Protein AF-A0A1I9GC03-F1 (afdb_monomer_lite)

Secondary structure (DSSP, 8-state):
----------------HHHHHHHHHHHHHHT-HHHHHHHHHHS-S-HHHHT-HHHHHHHHHHHHHTT-HHHHHHHHHHSPPPHHHHHHHHHHHHHHHHHHHHHHT-

Sequence (106 aa):
MEQQYQLSIQPESTFDSDQVACVCEVLHQSGDIDRLAEFIWAIPNREDLRRNESVLKAQAFICFHRQNFKELYRILETNQFSPENHAELQDLWLKAHYSEVIINLS

pLDDT: mean 82.93, std 15.65, range [39.12, 94.06]

Organism: Brugia malayi (NCBI:txid6279)

Structure (mmCIF, N/CA/C/O backbone):
data_AF-A0A1I9GC03-F1
#
_entry.id   AF-A0A1I9GC03-F1
#
loop_
_atom_site.group_PDB
_atom_site.id
_atom_site.type_symbol
_atom_site.label_atom_id
_atom_site.label_alt_id
_atom_site.label_comp_id
_atom_site.label_asym_id
_atom_site.label_entity_id
_atom_site.label_seq_id
_atom_site.pdbx_PDB_ins_code
_atom_site.Cartn_x
_atom_site.Cartn_y
_atom_site.Cartn_z
_atom_site.occupancy
_atom_site.B_iso_or_equiv
_atom_site.auth_seq_id
_atom_site.auth_comp_id
_atom_site.auth_asym_id
_atom_site.auth_atom_id
_atom_site.pdbx_PDB_model_num
ATOM 1 N N . MET A 1 1 ? 15.935 -44.754 -30.137 1.00 42.78 1 MET A N 1
ATOM 2 C CA . MET A 1 1 ? 16.571 -43.464 -29.823 1.00 42.78 1 MET A CA 1
ATOM 3 C C . MET A 1 1 ? 15.495 -42.583 -29.246 1.00 42.78 1 MET A C 1
ATOM 5 O O . MET A 1 1 ? 14.627 -42.112 -29.967 1.00 42.78 1 MET A O 1
ATOM 9 N N . GLU A 1 2 ? 15.485 -42.538 -27.923 1.00 42.09 2 GLU A N 1
ATOM 10 C CA . GLU A 1 2 ? 14.639 -41.667 -27.126 1.00 42.09 2 GLU A CA 1
ATOM 11 C C . GLU A 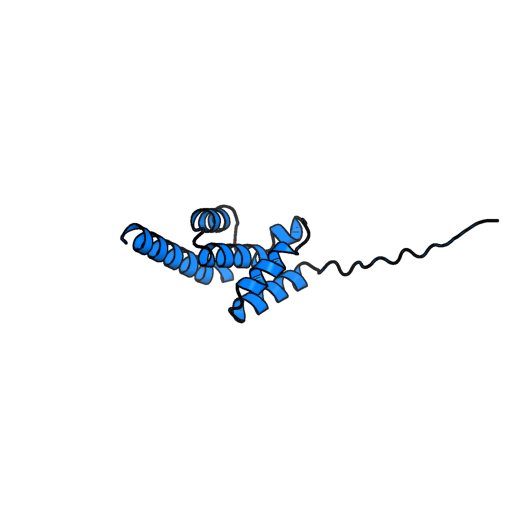1 2 ? 15.017 -40.217 -27.411 1.00 42.09 2 GLU 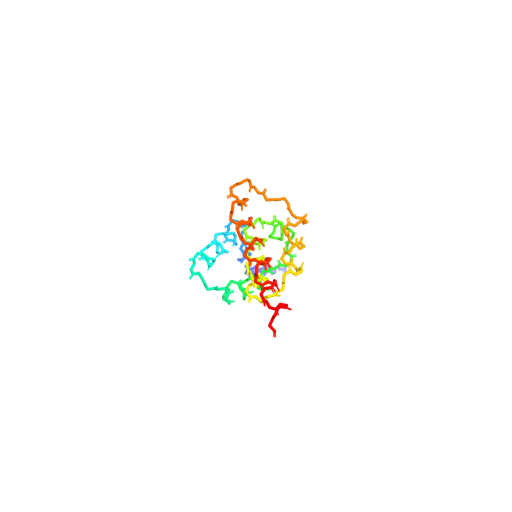A C 1
ATOM 13 O O . GLU A 1 2 ? 16.202 -39.896 -27.421 1.00 42.09 2 GLU A O 1
ATOM 18 N N . GLN A 1 3 ? 14.020 -39.362 -27.620 1.00 39.12 3 GLN A N 1
ATOM 19 C CA . GLN A 1 3 ? 14.054 -37.974 -27.167 1.00 39.12 3 GLN A CA 1
ATOM 20 C C . GLN A 1 3 ? 12.620 -37.436 -27.170 1.00 39.12 3 GLN A C 1
ATOM 22 O O . GLN A 1 3 ? 12.109 -36.906 -28.153 1.00 39.12 3 GLN A O 1
ATOM 27 N N . GLN A 1 4 ? 11.958 -37.642 -26.028 1.00 41.81 4 GLN A N 1
ATOM 28 C CA . GLN A 1 4 ? 10.797 -36.875 -25.595 1.00 41.81 4 GLN A CA 1
ATOM 29 C C . GLN A 1 4 ? 11.198 -35.399 -25.518 1.00 41.81 4 GLN A C 1
ATOM 31 O O . GLN A 1 4 ? 11.916 -35.006 -24.602 1.00 41.81 4 GLN A O 1
ATOM 36 N N . TYR A 1 5 ? 10.706 -34.568 -26.434 1.00 47.53 5 TYR A N 1
ATOM 37 C CA . TYR A 1 5 ? 10.568 -33.142 -26.150 1.00 47.53 5 TYR A CA 1
ATOM 38 C C . TYR A 1 5 ? 9.211 -32.939 -25.491 1.00 47.53 5 TYR A C 1
ATOM 40 O O . TYR A 1 5 ? 8.185 -32.703 -26.127 1.00 47.53 5 TYR A O 1
ATOM 48 N N . GLN A 1 6 ? 9.213 -33.129 -24.178 1.00 42.34 6 GLN A N 1
ATOM 49 C CA . GLN A 1 6 ? 8.120 -32.746 -23.310 1.00 42.34 6 GLN A CA 1
ATOM 50 C C . GLN A 1 6 ? 8.131 -31.215 -23.271 1.00 42.34 6 GLN A C 1
ATOM 52 O O . GLN A 1 6 ? 8.893 -30.615 -22.520 1.00 42.34 6 GLN A O 1
ATOM 57 N N . LEU A 1 7 ? 7.355 -30.582 -24.157 1.00 41.12 7 LEU A N 1
ATOM 58 C CA . LEU A 1 7 ? 7.053 -29.157 -24.062 1.00 41.12 7 LEU A CA 1
ATOM 59 C C . LEU A 1 7 ? 6.297 -28.962 -22.749 1.00 41.12 7 LEU A C 1
ATOM 61 O O . LEU A 1 7 ? 5.107 -29.254 -22.640 1.00 41.12 7 LEU A O 1
ATOM 65 N N . SER A 1 8 ? 7.036 -28.557 -21.724 1.00 40.56 8 SER A N 1
ATOM 66 C CA . SER A 1 8 ? 6.512 -28.128 -20.442 1.00 40.56 8 SER A CA 1
ATOM 67 C C . SER A 1 8 ? 5.502 -27.017 -20.703 1.00 40.56 8 SER A C 1
ATOM 69 O O . SER A 1 8 ? 5.858 -25.920 -21.125 1.00 40.56 8 SER A O 1
ATOM 71 N N . ILE A 1 9 ? 4.227 -27.312 -20.457 1.00 52.41 9 ILE A N 1
ATOM 72 C CA . ILE A 1 9 ? 3.195 -26.297 -20.286 1.00 52.41 9 ILE A CA 1
ATOM 73 C C . ILE A 1 9 ? 3.653 -25.447 -19.098 1.00 52.41 9 ILE A C 1
ATOM 75 O O . ILE A 1 9 ? 3.557 -25.878 -17.952 1.00 52.41 9 ILE A O 1
ATOM 79 N N . GLN A 1 10 ? 4.221 -24.278 -19.372 1.00 49.31 10 GLN A N 1
ATOM 80 C CA . GLN A 1 10 ? 4.412 -23.235 -18.376 1.00 49.31 10 GLN A CA 1
ATOM 81 C C . GLN A 1 10 ? 3.133 -22.394 -18.388 1.00 49.31 10 GLN A C 1
ATOM 83 O O . GLN A 1 10 ? 2.892 -21.698 -19.375 1.00 49.31 10 GLN A O 1
ATOM 88 N N . PRO A 1 11 ? 2.291 -22.405 -17.343 1.00 48.78 11 PRO A N 1
ATOM 89 C CA . PRO A 1 11 ? 1.363 -21.310 -17.129 1.00 48.78 11 PRO A CA 1
ATOM 90 C C . PRO A 1 11 ? 2.156 -20.139 -16.525 1.00 48.78 11 PRO A C 1
ATOM 92 O O . PRO A 1 11 ? 1.913 -19.734 -15.394 1.00 48.78 11 PRO A O 1
ATOM 95 N N . GLU A 1 12 ? 3.143 -19.601 -17.247 1.00 49.41 12 GLU A N 1
ATOM 96 C CA . GLU A 1 12 ? 3.811 -18.351 -16.863 1.00 49.41 12 GLU A CA 1
ATOM 97 C C . GLU A 1 12 ? 2.962 -17.162 -17.323 1.00 49.41 12 GLU A C 1
ATOM 99 O O . GLU A 1 12 ? 3.376 -16.311 -18.100 1.00 49.41 12 GLU A O 1
ATOM 104 N N . SER A 1 13 ? 1.734 -17.078 -16.817 1.00 51.88 13 SER A N 1
ATOM 105 C CA . SER A 1 13 ? 1.073 -15.784 -16.660 1.00 51.88 13 SER A CA 1
ATOM 106 C C . SER A 1 13 ? 1.445 -15.236 -15.285 1.00 51.88 13 SER A C 1
ATOM 108 O O . SER A 1 13 ? 0.589 -14.991 -14.437 1.00 51.88 13 SER A O 1
ATOM 110 N N . THR A 1 14 ? 2.747 -15.115 -15.017 1.00 56.66 14 THR A N 1
ATOM 111 C CA . THR A 1 14 ? 3.214 -14.270 -13.923 1.00 56.66 14 THR A CA 1
ATOM 112 C C . THR A 1 14 ? 2.939 -12.842 -14.352 1.00 56.66 14 THR A C 1
ATOM 114 O O . THR A 1 14 ? 3.596 -12.354 -15.269 1.00 56.66 14 THR A O 1
ATOM 117 N N . PHE A 1 15 ? 1.940 -12.211 -13.734 1.00 60.19 15 PHE A N 1
ATOM 118 C CA . PHE A 1 15 ? 1.637 -10.801 -13.954 1.00 60.19 15 PHE A CA 1
ATOM 119 C C . PHE A 1 15 ? 2.927 -9.980 -13.904 1.00 60.19 15 PHE A C 1
ATOM 121 O O . PHE A 1 15 ? 3.747 -10.149 -12.994 1.00 60.19 15 PHE A O 1
ATOM 128 N N . ASP A 1 16 ? 3.110 -9.131 -14.907 1.00 80.44 16 ASP A N 1
ATOM 129 C CA . ASP A 1 16 ? 4.215 -8.186 -14.912 1.00 80.44 16 ASP A CA 1
ATOM 130 C C . ASP A 1 16 ? 3.988 -7.095 -13.852 1.00 80.44 16 ASP A C 1
ATOM 132 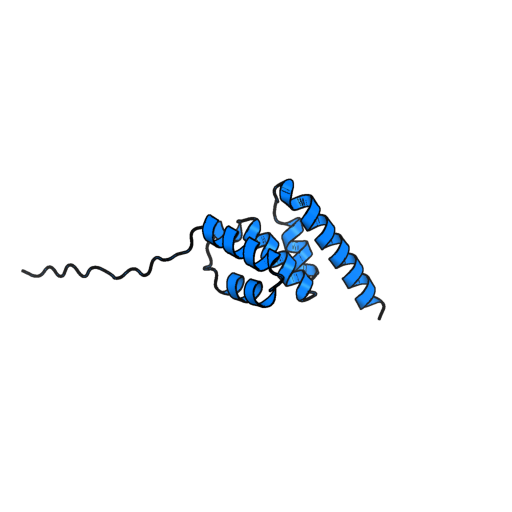O O . ASP A 1 16 ? 2.847 -6.838 -13.454 1.00 80.44 16 ASP A O 1
ATOM 136 N N . SER A 1 17 ? 5.062 -6.457 -13.381 1.00 81.38 17 SER A N 1
ATOM 137 C CA . SER A 1 17 ? 4.985 -5.432 -12.326 1.00 81.38 17 SER A CA 1
ATOM 138 C C . SER A 1 17 ? 4.015 -4.306 -12.690 1.00 81.38 17 SER A C 1
ATOM 140 O O . SER A 1 17 ? 3.206 -3.890 -11.858 1.00 81.38 17 SER A O 1
ATOM 142 N N . ASP A 1 18 ? 3.998 -3.910 -13.963 1.00 85.50 18 ASP A N 1
ATOM 143 C CA . ASP A 1 18 ? 3.098 -2.877 -14.476 1.00 85.50 18 ASP A CA 1
ATOM 144 C C . ASP A 1 18 ? 1.631 -3.330 -14.474 1.00 85.50 18 ASP A C 1
ATOM 146 O O . ASP A 1 18 ? 0.725 -2.549 -14.174 1.00 85.50 18 ASP A O 1
ATOM 150 N N . GLN A 1 19 ? 1.369 -4.613 -14.749 1.00 87.62 19 GLN A N 1
ATOM 151 C CA . GLN A 1 19 ? 0.014 -5.170 -14.704 1.00 87.62 19 GLN A CA 1
ATOM 152 C C . GLN A 1 19 ? -0.504 -5.240 -13.270 1.00 87.62 19 GLN A C 1
ATOM 154 O O . GLN A 1 19 ? -1.650 -4.875 -13.012 1.00 87.62 19 GLN A O 1
ATOM 159 N N . VAL A 1 20 ? 0.337 -5.678 -12.330 1.00 89.50 20 VAL A N 1
ATOM 160 C CA . VAL A 1 20 ? -0.008 -5.710 -10.904 1.00 89.50 20 VAL A CA 1
ATOM 161 C C . VAL A 1 20 ? -0.291 -4.300 -10.392 1.00 89.50 20 VAL A C 1
ATOM 163 O O . VAL A 1 20 ? -1.300 -4.098 -9.717 1.00 89.50 20 VAL A O 1
ATOM 166 N N . ALA A 1 21 ? 0.549 -3.324 -10.746 1.00 88.94 21 ALA A N 1
ATOM 167 C CA . ALA A 1 21 ? 0.342 -1.924 -10.392 1.00 88.94 21 ALA A CA 1
ATOM 168 C C . ALA A 1 21 ? -0.982 -1.387 -10.951 1.00 88.94 21 ALA A C 1
ATOM 170 O O . ALA A 1 21 ? -1.781 -0.821 -10.205 1.00 88.94 21 ALA A O 1
ATOM 171 N N . CYS A 1 22 ? -1.263 -1.648 -12.231 1.00 90.31 22 CYS A N 1
ATOM 172 C CA . CYS A 1 22 ? -2.512 -1.250 -12.876 1.00 90.31 22 CYS A CA 1
ATOM 173 C C . CYS A 1 22 ? -3.739 -1.837 -12.161 1.00 90.31 22 CYS A C 1
ATOM 175 O O . CYS A 1 22 ? -4.693 -1.115 -11.873 1.00 90.31 22 CYS A O 1
ATOM 177 N N . VAL A 1 23 ? -3.707 -3.129 -11.816 1.00 90.81 23 VAL A N 1
ATOM 178 C CA . VAL A 1 23 ? -4.809 -3.779 -11.091 1.00 90.81 23 VAL A CA 1
ATOM 179 C C . VAL A 1 23 ? -4.976 -3.194 -9.685 1.00 90.81 23 VAL A C 1
ATOM 181 O O . VAL A 1 23 ? -6.110 -2.944 -9.278 1.00 90.81 23 VAL A O 1
ATOM 184 N N . CYS A 1 24 ? -3.882 -2.921 -8.963 1.00 91.38 24 CYS A N 1
ATOM 185 C CA . CYS A 1 24 ? -3.938 -2.278 -7.644 1.00 91.38 24 CYS A CA 1
ATOM 186 C C . CYS A 1 24 ? -4.605 -0.899 -7.716 1.00 91.38 24 CYS A C 1
ATOM 188 O O . CYS A 1 24 ? -5.490 -0.611 -6.914 1.00 91.38 24 CYS A O 1
ATOM 190 N N . GLU A 1 25 ? -4.219 -0.075 -8.691 1.00 89.94 25 GLU A N 1
ATOM 191 C CA . GLU A 1 25 ? -4.788 1.260 -8.907 1.00 89.94 25 GLU A CA 1
ATOM 192 C C . GLU A 1 25 ? -6.284 1.190 -9.254 1.00 89.94 25 GLU A C 1
ATOM 194 O O . GLU A 1 25 ? -7.090 1.893 -8.649 1.00 89.94 25 GLU A O 1
ATOM 199 N N . VAL A 1 26 ? -6.688 0.296 -10.165 1.00 92.56 26 VAL A N 1
ATOM 200 C CA . VAL A 1 26 ? -8.101 0.131 -10.554 1.00 92.56 26 VAL A CA 1
ATOM 201 C C . VAL A 1 26 ? -8.958 -0.335 -9.378 1.00 92.56 26 VAL A C 1
ATOM 203 O O . VAL A 1 26 ? -10.038 0.210 -9.142 1.00 92.56 26 VAL A O 1
ATOM 206 N N . LEU A 1 27 ? -8.488 -1.332 -8.624 1.00 90.62 27 LEU A N 1
ATOM 207 C CA . LEU A 1 27 ? -9.209 -1.841 -7.458 1.00 90.62 27 LEU A CA 1
ATOM 208 C C . LEU A 1 27 ? -9.303 -0.778 -6.361 1.00 90.62 27 LEU A C 1
ATOM 210 O O . LEU A 1 27 ? -10.384 -0.574 -5.809 1.00 90.62 27 LEU A O 1
ATOM 214 N N . HIS A 1 28 ? -8.222 -0.039 -6.112 1.00 88.06 28 HIS A N 1
ATOM 215 C CA . HIS A 1 28 ? -8.228 1.081 -5.179 1.00 88.06 28 HIS A CA 1
ATOM 216 C C . HIS A 1 28 ? -9.243 2.165 -5.588 1.00 88.06 28 HIS A C 1
ATOM 218 O O . HIS A 1 28 ? -10.090 2.542 -4.780 1.00 88.06 28 HIS A O 1
ATOM 224 N N . GLN A 1 29 ? -9.239 2.595 -6.854 1.00 88.75 29 GLN A N 1
ATOM 225 C CA . GLN A 1 29 ? -10.180 3.599 -7.375 1.00 88.75 29 GLN A CA 1
ATOM 226 C C . GLN A 1 29 ? -11.641 3.132 -7.342 1.00 88.75 29 GLN A C 1
ATOM 228 O O . GLN A 1 29 ? -12.547 3.949 -7.184 1.00 88.75 29 GLN A O 1
ATOM 233 N N . SER A 1 30 ? -11.886 1.826 -7.474 1.00 89.81 30 SER A N 1
ATOM 234 C CA . SER A 1 30 ? -13.233 1.254 -7.368 1.00 89.81 30 SER A CA 1
ATOM 235 C C . SER A 1 30 ? -13.792 1.258 -5.938 1.00 89.81 30 SER A C 1
ATOM 237 O O . SER A 1 30 ? -14.997 1.087 -5.756 1.00 89.81 30 SER A O 1
ATOM 239 N N . GLY A 1 31 ? -12.934 1.452 -4.928 1.00 86.62 31 GLY A N 1
ATOM 240 C CA . GLY A 1 31 ? -13.295 1.394 -3.511 1.00 86.62 31 GLY A CA 1
ATOM 241 C C . GLY A 1 31 ? -13.502 -0.024 -2.965 1.00 86.62 31 GLY A C 1
ATOM 242 O O . GLY A 1 31 ? -13.875 -0.173 -1.803 1.00 86.62 31 GLY A O 1
ATOM 243 N N . ASP A 1 32 ? -13.257 -1.066 -3.765 1.00 89.38 32 ASP A N 1
ATOM 244 C CA . ASP A 1 32 ? -13.387 -2.468 -3.354 1.00 89.38 32 ASP A CA 1
ATOM 245 C C . ASP A 1 32 ? -12.118 -2.944 -2.622 1.00 89.38 32 ASP A C 1
ATOM 247 O O . ASP A 1 32 ? -11.241 -3.617 -3.173 1.00 89.38 32 ASP A O 1
ATOM 251 N N . ILE A 1 33 ? -11.997 -2.526 -1.358 1.00 90.50 33 ILE A N 1
ATOM 252 C CA . ILE A 1 33 ? -10.819 -2.799 -0.522 1.00 90.50 33 ILE A CA 1
ATOM 253 C C . ILE A 1 33 ? -10.680 -4.290 -0.191 1.00 90.50 33 ILE A C 1
ATOM 255 O O . ILE A 1 33 ? -9.559 -4.785 -0.060 1.00 90.50 33 ILE A O 1
ATOM 259 N N . ASP A 1 34 ? -11.788 -5.026 -0.090 1.00 90.88 34 ASP A N 1
ATOM 260 C CA . ASP A 1 34 ? -11.756 -6.462 0.188 1.00 90.88 34 ASP A CA 1
ATOM 261 C C . ASP A 1 34 ? -11.161 -7.234 -0.993 1.00 90.88 34 ASP A C 1
ATOM 263 O O . ASP A 1 34 ? -10.231 -8.025 -0.802 1.00 90.88 34 ASP A O 1
ATOM 267 N N . ARG A 1 35 ? -11.588 -6.931 -2.228 1.00 91.88 35 ARG A N 1
ATOM 268 C CA . ARG A 1 35 ? -10.955 -7.510 -3.425 1.00 91.88 35 ARG A CA 1
ATOM 269 C C . ARG A 1 35 ? -9.512 -7.073 -3.595 1.00 91.88 35 ARG A C 1
ATOM 271 O O . ARG A 1 35 ? -8.686 -7.880 -4.018 1.00 91.88 35 ARG A O 1
ATOM 278 N N . LEU A 1 36 ? -9.184 -5.826 -3.254 1.00 92.06 36 LEU A N 1
ATOM 279 C CA . LEU A 1 36 ? -7.796 -5.369 -3.244 1.00 92.06 36 LEU A CA 1
ATOM 280 C C . LEU A 1 36 ? -6.954 -6.205 -2.269 1.00 92.06 36 LEU A C 1
ATOM 282 O O . LEU A 1 36 ? -5.856 -6.631 -2.619 1.00 92.06 36 LEU A O 1
ATOM 286 N N . ALA A 1 37 ? -7.474 -6.510 -1.079 1.00 92.06 37 ALA A N 1
ATOM 287 C CA . ALA A 1 37 ? -6.778 -7.336 -0.098 1.00 92.06 37 ALA A CA 1
ATOM 288 C C . ALA A 1 37 ? -6.594 -8.788 -0.558 1.00 92.06 37 ALA A C 1
ATOM 290 O O . ALA A 1 37 ? -5.512 -9.348 -0.371 1.00 92.06 37 ALA A O 1
ATOM 291 N N . GLU A 1 38 ? -7.616 -9.387 -1.176 1.00 92.38 38 GLU A N 1
ATOM 292 C CA . GLU A 1 38 ? -7.520 -10.722 -1.779 1.00 92.38 38 GLU A CA 1
ATOM 293 C C . GLU A 1 38 ? -6.484 -10.758 -2.904 1.00 92.38 38 GLU A C 1
ATOM 295 O O . GLU A 1 38 ? -5.656 -11.670 -2.955 1.00 92.38 38 GLU A O 1
ATOM 300 N N . PHE A 1 39 ? -6.479 -9.737 -3.766 1.00 90.88 39 PHE A N 1
ATOM 301 C CA . PHE A 1 39 ? -5.509 -9.618 -4.847 1.00 90.88 39 PHE A CA 1
ATOM 302 C C . PHE A 1 39 ? -4.083 -9.520 -4.303 1.00 90.88 39 PHE A C 1
ATOM 304 O O . PHE A 1 39 ? -3.235 -10.315 -4.697 1.00 90.88 39 PHE A O 1
ATOM 311 N N . ILE A 1 40 ? -3.829 -8.619 -3.346 1.00 89.50 40 ILE A N 1
ATOM 312 C CA . ILE A 1 40 ? -2.515 -8.469 -2.705 1.00 89.50 40 ILE A CA 1
ATOM 313 C C . ILE A 1 40 ? -2.050 -9.776 -2.051 1.00 89.50 40 ILE A C 1
ATOM 315 O O . ILE A 1 40 ? -0.874 -10.124 -2.146 1.00 89.50 40 ILE A O 1
ATOM 319 N N . TRP A 1 41 ? -2.956 -10.522 -1.414 1.00 89.06 41 TRP A N 1
ATOM 320 C CA . TRP A 1 41 ? -2.635 -11.820 -0.814 1.00 89.06 41 TRP A CA 1
ATOM 321 C C . TRP A 1 41 ? -2.259 -12.884 -1.856 1.00 89.06 41 TRP A C 1
ATOM 323 O O . TRP A 1 41 ? -1.438 -13.758 -1.579 1.00 89.06 41 TRP A O 1
ATOM 333 N N . ALA A 1 42 ? -2.834 -12.805 -3.057 1.00 87.62 42 ALA A N 1
ATOM 334 C CA . ALA A 1 42 ? -2.548 -13.714 -4.163 1.00 87.62 42 ALA A CA 1
ATOM 335 C C . ALA A 1 42 ? -1.239 -13.393 -4.913 1.00 87.62 42 ALA A C 1
ATOM 337 O O . ALA A 1 42 ? -0.781 -14.216 -5.710 1.00 87.62 42 ALA A O 1
ATOM 338 N N . ILE A 1 43 ? -0.623 -12.226 -4.678 1.00 85.31 43 ILE A N 1
ATOM 339 C CA . ILE A 1 43 ? 0.625 -11.836 -5.345 1.00 85.31 43 ILE A CA 1
ATOM 340 C C . ILE A 1 43 ? 1.774 -12.761 -4.894 1.00 85.31 43 ILE A C 1
ATOM 342 O O . ILE A 1 43 ? 1.994 -12.944 -3.692 1.00 85.31 43 ILE A O 1
ATOM 346 N N . PRO A 1 44 ? 2.562 -13.328 -5.831 1.00 82.38 44 PRO A N 1
ATOM 347 C CA . PRO A 1 44 ? 3.719 -14.147 -5.483 1.00 82.38 44 PRO A CA 1
ATOM 348 C C . PRO A 1 44 ? 4.761 -13.342 -4.696 1.00 82.38 44 PRO A C 1
ATOM 350 O O . PRO A 1 44 ? 4.911 -12.136 -4.881 1.00 82.38 44 PRO A O 1
ATOM 353 N N . ASN A 1 45 ? 5.535 -14.015 -3.839 1.00 78.81 45 ASN A N 1
ATOM 354 C CA . ASN A 1 45 ? 6.586 -13.396 -3.025 1.00 78.81 45 ASN A CA 1
ATOM 355 C C . ASN A 1 45 ? 7.810 -12.978 -3.871 1.00 78.81 45 ASN A C 1
ATOM 357 O O . ASN A 1 45 ? 8.875 -13.588 -3.807 1.00 78.81 45 ASN A O 1
ATOM 361 N N . ARG A 1 46 ? 7.617 -11.948 -4.693 1.00 83.94 46 ARG A N 1
ATOM 362 C CA . ARG A 1 46 ? 8.572 -11.366 -5.631 1.00 83.94 46 ARG A CA 1
ATOM 363 C C . ARG A 1 46 ? 9.017 -9.997 -5.126 1.00 83.94 46 ARG A C 1
ATOM 365 O O . ARG A 1 46 ? 8.180 -9.159 -4.792 1.00 83.94 46 ARG A O 1
ATOM 372 N N . GLU A 1 47 ? 10.327 -9.772 -5.042 1.00 83.50 47 GLU A N 1
ATOM 373 C CA . GLU A 1 47 ? 10.873 -8.519 -4.500 1.00 83.50 47 GLU A CA 1
ATOM 374 C C . GLU A 1 47 ? 10.501 -7.293 -5.339 1.00 83.50 47 GLU A C 1
ATOM 376 O O . GLU A 1 47 ? 10.226 -6.238 -4.774 1.00 83.50 47 GLU A O 1
ATOM 381 N N . ASP A 1 48 ? 10.448 -7.432 -6.663 1.00 84.81 48 ASP A N 1
ATOM 382 C CA . ASP A 1 48 ? 10.066 -6.362 -7.585 1.00 84.81 48 ASP A CA 1
ATOM 383 C C . ASP A 1 48 ? 8.628 -5.882 -7.343 1.00 84.81 48 ASP A C 1
ATOM 385 O O . ASP A 1 48 ? 8.384 -4.681 -7.259 1.00 84.81 48 ASP A O 1
ATOM 389 N N . LEU A 1 49 ? 7.699 -6.814 -7.112 1.00 85.62 49 LEU A N 1
ATOM 390 C CA . LEU A 1 49 ? 6.306 -6.494 -6.794 1.00 85.62 49 LEU A CA 1
ATOM 391 C C . LEU A 1 49 ? 6.165 -5.907 -5.387 1.00 85.62 49 LEU A C 1
ATOM 393 O O . LEU A 1 49 ? 5.365 -5.006 -5.167 1.00 85.62 49 LEU A O 1
ATOM 397 N N . ARG A 1 50 ? 6.960 -6.383 -4.422 1.00 85.62 50 ARG A N 1
ATOM 398 C CA . ARG A 1 50 ? 6.929 -5.878 -3.039 1.00 85.62 50 ARG A CA 1
ATOM 399 C C . ARG A 1 50 ? 7.472 -4.464 -2.889 1.00 85.62 50 ARG A C 1
ATOM 401 O O . ARG A 1 50 ? 7.092 -3.784 -1.944 1.00 85.62 50 ARG A O 1
ATOM 408 N N . ARG A 1 51 ? 8.369 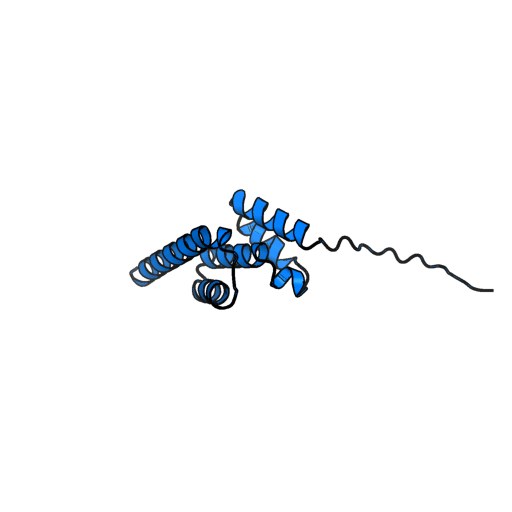-4.045 -3.781 1.00 86.44 51 ARG A N 1
ATOM 409 C CA . ARG A 1 51 ? 8.914 -2.681 -3.822 1.00 86.44 51 ARG A CA 1
ATOM 410 C C . ARG A 1 51 ? 8.121 -1.757 -4.745 1.00 86.44 51 ARG A C 1
ATOM 412 O O . ARG A 1 51 ? 8.443 -0.577 -4.823 1.00 86.44 51 ARG A O 1
ATOM 419 N N . ASN A 1 52 ? 7.111 -2.277 -5.441 1.00 90.31 52 ASN A N 1
ATOM 420 C CA . ASN A 1 52 ? 6.257 -1.479 -6.305 1.00 90.31 52 ASN A CA 1
ATOM 421 C C . ASN A 1 52 ? 5.393 -0.531 -5.457 1.00 90.31 52 ASN A C 1
ATOM 423 O O . ASN A 1 52 ? 4.700 -0.961 -4.531 1.00 90.31 52 ASN A O 1
ATOM 427 N N . GLU A 1 53 ? 5.421 0.761 -5.783 1.00 91.88 53 GLU A N 1
ATOM 428 C CA . GLU A 1 53 ? 4.702 1.785 -5.025 1.00 91.88 53 GLU A CA 1
ATOM 429 C C . GLU A 1 53 ? 3.189 1.541 -4.997 1.00 91.88 53 GLU A C 1
ATOM 431 O O . GLU A 1 53 ? 2.588 1.663 -3.934 1.00 91.88 53 GLU A O 1
ATOM 436 N N . SER A 1 54 ? 2.569 1.128 -6.108 1.00 91.50 54 SER A N 1
ATOM 437 C CA . SER A 1 54 ? 1.126 0.846 -6.162 1.00 91.50 54 SER A CA 1
ATOM 438 C C . SER A 1 54 ? 0.734 -0.314 -5.244 1.00 91.50 54 SER A C 1
ATOM 440 O O . SER A 1 54 ? -0.312 -0.272 -4.596 1.00 91.50 54 SER A O 1
ATOM 442 N N . VAL A 1 55 ? 1.599 -1.326 -5.123 1.00 92.06 55 VAL A N 1
ATOM 443 C CA . VAL A 1 55 ? 1.404 -2.459 -4.203 1.00 92.06 55 VAL A CA 1
ATOM 444 C C . VAL A 1 55 ? 1.535 -2.009 -2.746 1.00 92.06 55 VAL A C 1
ATOM 446 O O . VAL A 1 55 ? 0.714 -2.380 -1.906 1.00 92.06 55 VAL A O 1
ATOM 449 N N . LEU A 1 56 ? 2.538 -1.187 -2.433 1.00 93.44 56 LEU A N 1
ATOM 450 C CA . LEU A 1 56 ? 2.745 -0.641 -1.089 1.00 93.44 56 LEU A CA 1
ATOM 451 C C . LEU A 1 56 ? 1.609 0.304 -0.672 1.00 93.44 56 LEU A C 1
ATOM 453 O O . LEU A 1 56 ? 1.118 0.215 0.454 1.00 93.44 56 LEU A O 1
ATOM 457 N N . LYS A 1 57 ? 1.137 1.155 -1.590 1.00 93.19 57 LYS A N 1
ATOM 458 C CA . LYS A 1 57 ? -0.046 2.003 -1.396 1.00 93.19 57 LYS A CA 1
ATOM 459 C C . LYS A 1 57 ? -1.266 1.153 -1.073 1.00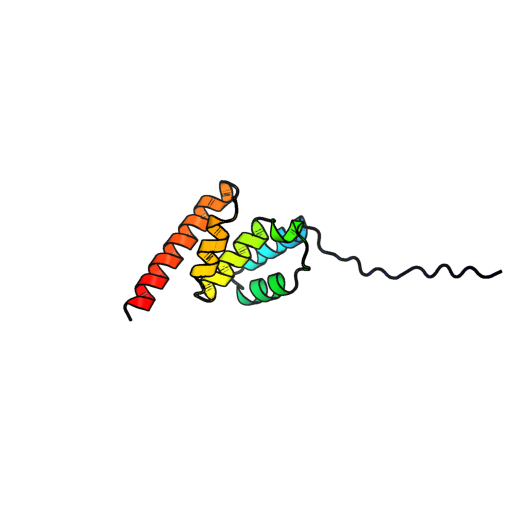 93.19 57 LYS A C 1
ATOM 461 O O . LYS A 1 57 ? -1.896 1.364 -0.041 1.00 93.19 57 LYS A O 1
ATOM 466 N N . ALA A 1 58 ? -1.565 0.156 -1.906 1.00 93.50 58 ALA A N 1
ATOM 467 C CA . ALA A 1 58 ? -2.682 -0.756 -1.682 1.00 93.50 58 ALA A CA 1
ATOM 468 C C . ALA A 1 58 ? -2.620 -1.408 -0.291 1.00 93.50 58 ALA A C 1
ATOM 470 O O . ALA A 1 58 ? -3.618 -1.422 0.429 1.00 93.50 58 ALA A O 1
ATOM 471 N N . GLN A 1 59 ? -1.441 -1.876 0.131 1.00 93.19 59 GLN A N 1
ATOM 472 C CA . GLN A 1 59 ? -1.241 -2.419 1.478 1.00 93.19 59 GLN A CA 1
ATOM 473 C C . GLN A 1 59 ? -1.519 -1.389 2.580 1.00 93.19 59 GLN A C 1
ATOM 475 O O . GLN A 1 59 ? -2.175 -1.732 3.566 1.00 93.19 59 GLN A O 1
ATOM 480 N N . ALA A 1 60 ? -1.075 -0.139 2.420 1.00 94.06 60 ALA A N 1
ATOM 481 C CA . ALA A 1 60 ? -1.361 0.931 3.374 1.00 94.06 60 ALA A CA 1
ATOM 482 C C . ALA A 1 60 ? -2.874 1.193 3.494 1.00 94.06 60 ALA A C 1
ATOM 484 O O . ALA A 1 60 ? -3.397 1.252 4.608 1.00 94.06 60 ALA A O 1
ATOM 485 N N . PHE A 1 61 ? -3.602 1.251 2.374 1.00 92.62 61 PHE A N 1
ATOM 486 C CA . PHE A 1 61 ? -5.062 1.409 2.372 1.00 92.62 61 PHE A CA 1
ATOM 487 C C . PHE A 1 61 ? -5.790 0.238 3.040 1.00 92.62 61 PHE A C 1
ATOM 489 O O . PHE A 1 61 ? -6.694 0.448 3.851 1.00 92.62 61 PHE A O 1
ATOM 496 N N . ILE A 1 62 ? -5.364 -1.000 2.772 1.00 93.62 62 ILE A N 1
ATOM 497 C CA . ILE A 1 62 ? -5.913 -2.188 3.439 1.00 93.62 62 ILE A CA 1
ATOM 498 C C . ILE A 1 62 ? -5.670 -2.114 4.954 1.00 93.62 62 ILE A C 1
ATOM 500 O O . ILE A 1 62 ? -6.563 -2.433 5.741 1.00 93.62 62 ILE A O 1
ATOM 504 N N . CYS A 1 63 ? -4.480 -1.677 5.382 1.00 93.38 63 CYS A N 1
ATOM 505 C CA . CYS A 1 63 ? -4.163 -1.507 6.800 1.00 93.38 63 CYS A CA 1
ATOM 506 C C . CYS A 1 63 ? -5.051 -0.446 7.461 1.00 93.38 63 CYS A C 1
ATOM 508 O O . CYS A 1 63 ? -5.548 -0.693 8.560 1.00 93.38 63 CYS A O 1
ATOM 510 N N . PHE A 1 64 ? -5.310 0.680 6.787 1.00 92.06 64 PHE A N 1
ATOM 511 C CA . PHE A 1 64 ? -6.250 1.701 7.260 1.00 92.06 64 PHE A CA 1
ATOM 512 C C . PHE A 1 64 ? -7.658 1.123 7.454 1.00 92.06 64 PHE A C 1
ATOM 514 O O . PHE A 1 64 ? -8.237 1.263 8.530 1.00 92.06 64 PHE A O 1
ATOM 521 N N . HIS A 1 65 ? -8.180 0.407 6.452 1.00 90.94 65 HIS A N 1
ATOM 522 C CA . HIS A 1 65 ? -9.518 -0.192 6.505 1.00 90.94 65 HIS A CA 1
ATOM 523 C C . HIS A 1 65 ? -9.655 -1.237 7.624 1.00 90.94 65 HIS A C 1
ATOM 525 O O . HIS A 1 65 ? -10.692 -1.337 8.274 1.00 90.94 65 HIS A O 1
ATOM 531 N N . ARG A 1 66 ? -8.584 -1.990 7.899 1.00 90.62 66 ARG A N 1
ATOM 532 C CA . ARG A 1 66 ? -8.522 -2.979 8.989 1.00 90.62 66 ARG A CA 1
ATOM 533 C C . ARG A 1 66 ? -8.162 -2.378 10.351 1.00 90.62 66 ARG A C 1
ATOM 535 O O . ARG A 1 66 ? -7.922 -3.140 11.284 1.00 90.62 66 ARG A O 1
ATOM 542 N N . GLN A 1 67 ? -8.076 -1.049 10.462 1.00 91.25 67 GLN A N 1
ATOM 543 C CA . GLN A 1 67 ? -7.657 -0.331 11.674 1.00 91.25 67 GLN A CA 1
ATOM 544 C C . GLN A 1 67 ? -6.276 -0.769 12.202 1.00 91.25 67 GLN A C 1
ATOM 546 O O . GLN A 1 67 ? -5.952 -0.603 13.377 1.00 91.25 67 GLN A O 1
ATOM 551 N N . ASN A 1 68 ? -5.426 -1.320 11.333 1.00 91.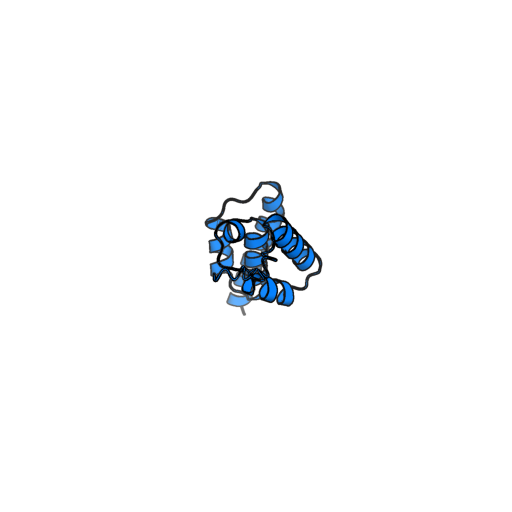88 68 ASN A N 1
ATOM 552 C CA . ASN A 1 68 ? -4.056 -1.691 11.663 1.00 91.88 68 ASN A CA 1
ATOM 553 C C . ASN A 1 68 ? -3.118 -0.507 11.397 1.00 91.88 68 ASN A C 1
ATOM 555 O O . ASN A 1 68 ? -2.282 -0.532 10.491 1.00 91.88 68 ASN A O 1
ATOM 559 N N . PHE A 1 69 ? -3.276 0.554 12.188 1.00 90.88 69 PHE A N 1
ATOM 560 C CA . PHE A 1 69 ? -2.540 1.805 11.994 1.00 90.88 69 PHE A CA 1
ATOM 561 C C . PHE A 1 69 ? -1.030 1.635 12.184 1.00 90.88 69 PHE A C 1
ATOM 563 O O . PHE A 1 69 ? -0.243 2.232 11.459 1.00 90.88 69 PHE A O 1
ATOM 570 N N . LYS A 1 70 ? -0.608 0.738 13.083 1.00 90.94 70 LYS A N 1
ATOM 571 C CA . LYS A 1 70 ? 0.812 0.438 13.306 1.00 90.94 70 LYS A CA 1
ATOM 572 C C . LYS A 1 70 ? 1.512 -0.039 12.031 1.00 90.94 70 LYS A C 1
ATOM 574 O O . LYS A 1 70 ? 2.614 0.415 11.733 1.00 90.94 70 LYS A O 1
ATOM 579 N N . GLU A 1 71 ? 0.889 -0.959 11.296 1.00 92.25 71 GLU A N 1
ATOM 580 C CA . GLU A 1 71 ? 1.465 -1.465 10.048 1.00 92.25 71 GLU A CA 1
ATOM 581 C C . GLU A 1 71 ? 1.382 -0.427 8.927 1.00 92.25 71 GLU A C 1
ATOM 583 O O . GLU A 1 71 ? 2.332 -0.295 8.157 1.00 92.25 71 GLU A O 1
ATOM 588 N N . LEU A 1 72 ? 0.307 0.370 8.890 1.00 92.94 72 LEU A N 1
ATOM 589 C CA . LEU A 1 72 ? 0.194 1.511 7.981 1.00 92.94 72 LEU A CA 1
ATOM 590 C C . LEU A 1 72 ? 1.376 2.469 8.154 1.00 92.94 72 LEU A C 1
ATOM 592 O O . LEU A 1 72 ? 2.071 2.751 7.181 1.00 92.94 72 LEU A O 1
ATOM 596 N N . TYR A 1 73 ? 1.655 2.919 9.380 1.00 92.81 73 TYR A N 1
ATOM 597 C CA . TYR A 1 73 ? 2.774 3.826 9.643 1.00 92.81 73 TYR A CA 1
ATOM 598 C C . TYR A 1 73 ? 4.110 3.185 9.267 1.00 92.81 73 TYR A C 1
ATOM 600 O O . TYR A 1 73 ? 4.922 3.817 8.597 1.00 92.81 73 TYR A O 1
ATOM 608 N N . ARG A 1 74 ? 4.301 1.896 9.586 1.00 93.94 74 ARG A N 1
ATOM 609 C CA . ARG A 1 74 ? 5.507 1.159 9.191 1.00 93.94 74 ARG A CA 1
ATOM 610 C C . ARG A 1 74 ? 5.716 1.189 7.678 1.00 93.94 74 ARG A C 1
ATOM 612 O O . ARG A 1 74 ? 6.832 1.440 7.237 1.00 93.94 74 ARG A O 1
ATOM 619 N N . ILE A 1 75 ? 4.680 0.937 6.879 1.00 93.38 75 ILE A N 1
ATOM 620 C CA . ILE A 1 75 ? 4.781 0.956 5.411 1.00 93.38 75 ILE A CA 1
ATOM 621 C C . ILE A 1 75 ? 5.176 2.352 4.918 1.00 93.38 75 ILE A C 1
ATOM 623 O O . ILE A 1 75 ? 6.086 2.462 4.097 1.00 93.38 75 ILE A O 1
ATOM 627 N N . LEU A 1 76 ? 4.539 3.402 5.440 1.00 92.31 76 LEU A N 1
ATOM 628 C CA . LEU A 1 76 ? 4.796 4.781 5.017 1.00 92.31 76 LEU A CA 1
ATOM 629 C C . LEU A 1 76 ? 6.194 5.280 5.405 1.00 92.31 76 LEU A C 1
ATOM 631 O O . LEU A 1 76 ? 6.815 6.004 4.636 1.00 92.31 76 LEU A O 1
ATOM 635 N N . GLU A 1 77 ? 6.705 4.882 6.570 1.00 91.62 77 GLU A N 1
ATOM 636 C CA . GLU A 1 77 ? 8.014 5.322 7.070 1.00 91.62 77 GLU A CA 1
ATOM 637 C C . GLU A 1 77 ? 9.189 4.515 6.499 1.00 91.62 77 GLU A C 1
ATOM 639 O O . GLU A 1 77 ? 10.309 5.019 6.421 1.00 91.62 77 GLU A O 1
ATOM 644 N N . THR A 1 78 ? 8.963 3.254 6.113 1.00 92.50 78 THR A N 1
ATOM 645 C CA . THR A 1 78 ? 10.035 2.359 5.633 1.00 92.50 78 THR A CA 1
ATOM 646 C C . THR A 1 78 ? 10.240 2.386 4.123 1.00 92.50 78 THR A C 1
ATOM 648 O O . THR A 1 78 ? 11.268 1.897 3.650 1.00 92.50 78 THR A O 1
ATOM 651 N N . ASN A 1 79 ? 9.303 2.957 3.364 1.00 91.50 79 ASN A N 1
ATOM 652 C CA . ASN A 1 79 ? 9.363 3.004 1.907 1.00 91.50 79 ASN A CA 1
ATOM 653 C C . ASN A 1 79 ? 9.441 4.446 1.407 1.00 91.50 79 ASN A C 1
ATOM 655 O O . ASN A 1 79 ? 8.810 5.350 1.949 1.00 91.50 79 ASN A O 1
ATOM 659 N N . GLN A 1 80 ? 10.217 4.655 0.345 1.00 88.81 80 GLN A N 1
ATOM 660 C CA . GLN A 1 80 ? 10.251 5.930 -0.362 1.00 88.81 80 GLN A CA 1
ATOM 661 C C . GLN A 1 80 ? 9.204 5.895 -1.469 1.00 88.81 80 GLN A C 1
ATOM 663 O O . GLN A 1 80 ? 9.255 5.022 -2.329 1.00 88.81 80 GLN A O 1
ATOM 668 N N . PHE A 1 81 ? 8.274 6.842 -1.426 1.00 91.69 81 PHE A N 1
ATOM 669 C CA . PHE A 1 81 ? 7.256 7.020 -2.454 1.00 91.69 81 PHE A CA 1
ATOM 670 C C . PHE A 1 81 ? 7.622 8.182 -3.366 1.00 91.69 81 PHE A C 1
ATOM 672 O O . PHE A 1 81 ? 8.274 9.142 -2.938 1.00 91.69 81 PHE A O 1
ATOM 679 N N . SER A 1 82 ? 7.148 8.129 -4.602 1.00 91.12 82 SER A N 1
ATOM 680 C CA . SER A 1 82 ? 7.280 9.214 -5.560 1.00 91.12 82 SER A CA 1
ATOM 681 C C . SER A 1 82 ? 6.425 10.421 -5.141 1.00 91.12 82 SER A C 1
ATOM 683 O O . SER A 1 82 ? 5.369 10.244 -4.524 1.00 91.12 82 SER A O 1
ATOM 685 N N . PRO A 1 83 ? 6.840 11.663 -5.465 1.00 90.50 83 PRO A N 1
ATOM 686 C CA . PRO A 1 83 ? 6.150 12.882 -5.027 1.00 90.50 83 PRO A CA 1
ATOM 687 C C . PRO A 1 83 ? 4.665 12.950 -5.407 1.00 90.50 83 PRO A C 1
ATOM 689 O O . PRO A 1 83 ? 3.867 13.540 -4.684 1.00 90.50 83 PRO A O 1
ATOM 692 N N . GLU A 1 84 ? 4.285 12.319 -6.518 1.00 90.75 84 GLU A N 1
ATOM 693 C CA . GLU A 1 84 ? 2.895 12.194 -6.976 1.00 90.75 84 GLU A CA 1
ATOM 694 C C . GLU A 1 84 ? 1.980 11.483 -5.969 1.00 90.75 84 GLU A C 1
ATOM 696 O O . GLU A 1 84 ? 0.810 11.834 -5.841 1.00 90.75 84 GLU A O 1
ATOM 701 N N . ASN A 1 85 ? 2.530 10.544 -5.197 1.00 89.31 85 ASN A N 1
ATOM 702 C CA . ASN A 1 85 ? 1.797 9.767 -4.204 1.00 89.31 85 ASN A CA 1
ATOM 703 C C . ASN A 1 85 ? 1.786 10.443 -2.823 1.00 89.31 85 ASN A C 1
ATOM 705 O O . ASN A 1 85 ? 0.990 10.073 -1.962 1.00 89.31 85 ASN A O 1
ATOM 709 N N . HIS A 1 86 ? 2.638 11.449 -2.584 1.00 90.00 86 HIS A N 1
ATOM 710 C CA . HIS A 1 86 ? 2.789 12.059 -1.255 1.00 90.00 86 HIS A CA 1
ATOM 711 C C . HIS A 1 86 ? 1.503 12.705 -0.755 1.00 90.00 86 HIS A C 1
ATOM 713 O O . HIS A 1 86 ? 1.170 12.534 0.412 1.00 90.00 86 HIS A O 1
ATOM 719 N N . ALA A 1 87 ? 0.771 13.418 -1.615 1.00 92.38 87 ALA A N 1
ATOM 720 C CA . ALA A 1 87 ? -0.458 14.099 -1.209 1.00 92.38 87 ALA A CA 1
ATOM 721 C C . ALA A 1 87 ? -1.525 13.107 -0.712 1.00 92.38 87 ALA A C 1
ATOM 723 O O . ALA A 1 87 ? -2.126 13.313 0.340 1.00 92.38 87 ALA A O 1
ATOM 724 N N . GLU A 1 88 ? -1.713 12.004 -1.439 1.00 91.25 88 GLU A N 1
ATOM 725 C CA . GLU A 1 88 ? -2.670 10.951 -1.091 1.00 91.25 88 GLU A CA 1
ATOM 726 C C . GLU A 1 88 ? -2.254 10.204 0.186 1.00 91.25 88 GLU A C 1
ATOM 728 O O . GLU A 1 88 ? -3.069 9.984 1.082 1.00 91.25 88 GLU A O 1
ATOM 733 N N . LEU A 1 89 ? -0.969 9.869 0.317 1.00 91.94 89 LEU A N 1
ATOM 734 C CA . LEU A 1 89 ? -0.451 9.159 1.487 1.00 91.94 89 LEU A CA 1
ATOM 735 C C . LEU A 1 89 ? -0.446 10.020 2.758 1.00 91.94 89 LEU A C 1
ATOM 737 O O . LEU A 1 89 ? -0.687 9.502 3.848 1.00 91.94 89 LEU A O 1
ATOM 741 N N . GLN A 1 90 ? -0.203 11.328 2.639 1.00 92.00 90 GLN A N 1
ATOM 742 C CA . GLN A 1 90 ? -0.292 12.270 3.760 1.00 92.00 90 GLN A CA 1
ATOM 743 C C . GLN A 1 90 ? -1.732 12.420 4.256 1.00 92.00 90 GLN A C 1
ATOM 745 O O . GLN A 1 90 ? -1.967 12.424 5.464 1.00 92.00 90 GLN A O 1
ATOM 750 N N . ASP A 1 91 ? -2.699 12.500 3.339 1.00 93.06 91 ASP A N 1
ATOM 751 C CA . ASP A 1 91 ? -4.121 12.517 3.684 1.00 93.06 91 ASP A CA 1
ATOM 752 C C . ASP A 1 91 ? -4.545 11.205 4.370 1.00 93.06 91 ASP A C 1
ATOM 754 O O . ASP A 1 91 ? -5.197 11.238 5.417 1.00 93.06 91 ASP A O 1
ATOM 758 N N . LEU A 1 92 ? -4.090 10.055 3.858 1.00 92.75 92 LEU A N 1
ATOM 759 C CA . LEU A 1 92 ? -4.315 8.750 4.484 1.00 92.75 92 LEU A CA 1
ATOM 760 C C . LEU A 1 92 ? -3.728 8.685 5.902 1.00 92.75 92 LEU A C 1
ATOM 762 O O . LEU A 1 92 ? -4.409 8.244 6.829 1.00 92.75 92 LEU A O 1
ATOM 766 N N . TRP A 1 93 ? -2.487 9.142 6.088 1.00 91.56 93 TRP A N 1
ATOM 767 C CA . TRP A 1 93 ? -1.829 9.186 7.396 1.00 91.56 93 TRP A CA 1
ATOM 768 C C . TRP A 1 93 ? -2.607 10.057 8.388 1.00 91.56 93 TRP A C 1
ATOM 770 O O . TRP A 1 93 ? -2.857 9.649 9.523 1.00 91.56 93 TRP A O 1
ATOM 780 N N . LEU A 1 94 ? -3.053 11.234 7.947 1.00 91.88 94 LEU A N 1
ATOM 781 C CA . LEU A 1 94 ? -3.812 12.157 8.782 1.00 91.88 94 LEU A CA 1
ATOM 782 C C . LEU A 1 94 ? -5.165 11.553 9.191 1.00 91.88 94 LEU A C 1
ATOM 784 O O . LEU A 1 94 ? -5.546 11.603 10.362 1.00 91.88 94 LEU A O 1
ATOM 788 N N . LYS A 1 95 ? -5.872 10.923 8.245 1.00 90.56 95 LYS A N 1
ATOM 789 C CA . LYS A 1 95 ? -7.124 10.196 8.506 1.00 90.56 95 LYS A CA 1
ATOM 790 C C . LYS A 1 95 ? -6.927 9.029 9.474 1.00 90.56 95 LYS A C 1
ATOM 792 O O . LYS A 1 95 ? -7.768 8.839 10.355 1.00 90.56 95 LYS A O 1
ATOM 797 N N . ALA A 1 96 ? -5.838 8.269 9.334 1.00 90.50 96 ALA A N 1
ATOM 798 C CA . ALA A 1 96 ? -5.463 7.190 10.252 1.00 90.50 96 ALA A CA 1
ATOM 799 C C . ALA A 1 96 ? -5.294 7.717 11.676 1.00 90.50 96 ALA A C 1
ATOM 801 O O . ALA A 1 96 ? -5.939 7.211 12.592 1.00 90.50 96 ALA A O 1
ATOM 802 N N . HIS A 1 97 ? -4.532 8.798 11.833 1.00 88.88 97 HIS A N 1
ATOM 803 C CA . HIS A 1 97 ? -4.285 9.403 13.132 1.00 88.88 97 HIS A CA 1
ATOM 804 C C . HIS A 1 97 ? -5.576 9.897 13.800 1.00 88.88 97 HIS A C 1
ATOM 806 O O . HIS A 1 97 ? -5.836 9.580 14.959 1.00 88.88 97 HIS A O 1
ATOM 812 N N . TYR A 1 98 ? -6.441 10.610 13.069 1.00 88.56 98 TYR A N 1
ATOM 813 C CA . TYR A 1 98 ? -7.736 11.033 13.612 1.00 88.56 98 TYR A CA 1
ATOM 814 C C . TYR A 1 98 ? -8.623 9.849 14.004 1.00 88.56 98 TYR A C 1
ATOM 816 O O . TYR A 1 98 ? -9.246 9.880 15.063 1.00 88.56 98 TYR A O 1
ATOM 824 N N . SER A 1 99 ? -8.665 8.802 13.178 1.00 86.00 99 SER A N 1
ATOM 825 C CA . SER A 1 99 ? -9.463 7.603 13.455 1.00 86.00 99 SER A CA 1
ATOM 826 C C . SER A 1 99 ? -8.971 6.882 14.710 1.00 86.00 99 SER A C 1
ATOM 828 O O . SER A 1 99 ? -9.775 6.513 15.562 1.00 86.00 99 SER A O 1
ATOM 830 N N . GLU A 1 100 ? -7.655 6.734 14.862 1.00 84.25 100 GLU A N 1
ATOM 831 C CA . GLU A 1 100 ? -7.021 6.144 16.041 1.00 84.25 100 GLU A CA 1
ATOM 832 C C . GLU A 1 100 ? -7.325 6.946 17.313 1.00 84.25 100 GLU A C 1
ATOM 834 O O . GLU A 1 100 ? -7.689 6.368 18.338 1.00 84.25 100 GLU A O 1
ATOM 839 N N . VAL A 1 101 ? -7.232 8.278 17.251 1.00 82.06 101 VAL A N 1
ATOM 840 C CA . VAL A 1 101 ? -7.571 9.160 18.378 1.00 82.06 101 VAL A CA 1
ATOM 841 C C . VAL A 1 101 ? -9.045 9.020 18.760 1.00 82.06 101 VAL A C 1
ATOM 843 O O . VAL A 1 101 ? -9.351 8.900 19.941 1.00 82.06 101 VAL A O 1
ATOM 846 N N . ILE A 1 102 ? -9.958 8.989 17.784 1.00 80.81 102 ILE A N 1
ATOM 847 C CA . ILE A 1 102 ? -11.398 8.828 18.037 1.00 80.81 102 ILE A CA 1
ATOM 848 C C . ILE A 1 102 ? -11.692 7.486 18.720 1.00 80.81 102 ILE A C 1
ATOM 850 O O . ILE A 1 102 ? -12.423 7.466 19.704 1.00 80.81 102 ILE A O 1
ATOM 854 N N . ILE A 1 103 ? -11.099 6.387 18.239 1.00 77.25 103 ILE A N 1
ATOM 855 C CA . ILE A 1 103 ? -11.296 5.043 18.809 1.00 77.25 103 ILE A CA 1
ATOM 856 C C . ILE A 1 103 ? -10.768 4.960 20.246 1.00 77.25 103 ILE A C 1
ATOM 858 O O . ILE A 1 103 ? -11.399 4.345 21.096 1.00 77.25 103 ILE A O 1
ATOM 862 N N . ASN A 1 104 ? -9.625 5.582 20.542 1.00 70.62 104 ASN A N 1
ATOM 863 C CA . ASN A 1 104 ? -9.054 5.567 21.894 1.00 70.62 104 ASN A CA 1
ATOM 864 C C . ASN A 1 104 ? -9.819 6.451 22.899 1.00 70.62 104 ASN A C 1
ATOM 866 O O . ASN A 1 104 ? -9.555 6.374 24.098 1.00 70.62 104 ASN A O 1
ATOM 870 N N . LEU A 1 105 ? -10.727 7.311 22.426 1.00 68.38 105 LEU A N 1
ATOM 871 C CA . LEU A 1 105 ? -11.550 8.193 23.259 1.00 68.38 105 LEU A CA 1
ATOM 872 C C . LEU A 1 105 ? -12.960 7.639 23.541 1.00 68.38 105 LEU A C 1
ATOM 874 O O . LEU A 1 105 ? -13.672 8.230 24.356 1.00 68.38 105 LEU A O 1
ATOM 878 N N . SER A 1 106 ? -13.366 6.549 22.882 1.00 57.97 106 SER A N 1
ATOM 879 C CA . SER A 1 106 ? -14.656 5.856 23.056 1.00 57.97 106 SER A CA 1
ATOM 880 C C . SER A 1 106 ? -14.531 4.604 23.913 1.00 57.97 106 SER A C 1
ATOM 882 O O . SER A 1 106 ? -15.409 4.402 24.780 1.00 57.97 106 SER A O 1
#

Foldseek 3Di:
DDDDPPPPPDPPPLPDLVRLLVVLVVCVVVVVLVVLVVSLVPHPPDPSNVLRQSSLVSVLVNCLVVLVLVVNVVSVVVHDDDPVCVVVSVVSNVVSVVVVVVVVVD

Radius of gyration: 18.37 Å; chains: 1; bounding box: 31×58×53 Å

InterPro domains:
  IPR031701 Homeobox protein SIX1, N-terminal SD domain [PF16878] (15-100)